Protein AF-A0A9D4MFW1-F1 (afdb_monomer)

Structure (mmCIF, N/CA/C/O backbone):
data_AF-A0A9D4MFW1-F1
#
_entry.id   AF-A0A9D4MFW1-F1
#
loop_
_atom_site.group_PDB
_atom_site.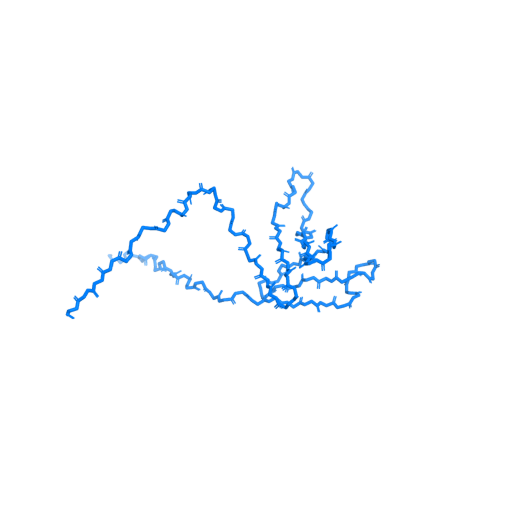id
_atom_site.type_symbol
_atom_site.label_atom_id
_atom_site.label_alt_id
_atom_site.label_comp_id
_atom_site.label_asym_id
_atom_site.label_entity_id
_atom_site.label_seq_id
_atom_site.pdbx_PDB_ins_code
_atom_site.Cartn_x
_atom_site.Cartn_y
_atom_site.Cartn_z
_atom_site.occupancy
_atom_site.B_iso_or_equiv
_atom_site.auth_seq_id
_atom_site.auth_comp_id
_atom_site.auth_asym_id
_atom_site.auth_atom_id
_atom_site.pdbx_PDB_model_num
ATOM 1 N N . MET A 1 1 ? -48.440 -14.175 -6.056 1.00 64.69 1 MET A N 1
ATOM 2 C CA . MET A 1 1 ? -47.353 -14.696 -6.906 1.00 64.69 1 MET A CA 1
ATOM 3 C C . MET A 1 1 ? -46.523 -13.500 -7.285 1.00 64.69 1 MET A C 1
ATOM 5 O O . MET A 1 1 ? -47.095 -12.633 -7.912 1.00 64.69 1 MET A O 1
ATOM 9 N N . GLU A 1 2 ? -45.284 -13.443 -6.807 1.00 54.25 2 GLU A N 1
ATOM 10 C CA . GLU A 1 2 ? -44.129 -12.693 -7.328 1.00 54.25 2 GLU A CA 1
ATOM 11 C C . GLU A 1 2 ? -43.067 -12.825 -6.234 1.00 54.25 2 GLU A C 1
ATOM 13 O O . GLU A 1 2 ? -43.093 -12.134 -5.220 1.00 54.25 2 GLU A O 1
ATOM 18 N N . ASP A 1 3 ? -42.239 -13.857 -6.378 1.00 59.03 3 ASP A N 1
ATOM 19 C CA . ASP A 1 3 ? -41.057 -14.078 -5.551 1.00 59.03 3 ASP A CA 1
ATOM 20 C C . ASP A 1 3 ? -39.985 -13.102 -6.059 1.00 59.03 3 ASP A C 1
ATOM 22 O O . ASP A 1 3 ? -39.592 -13.209 -7.22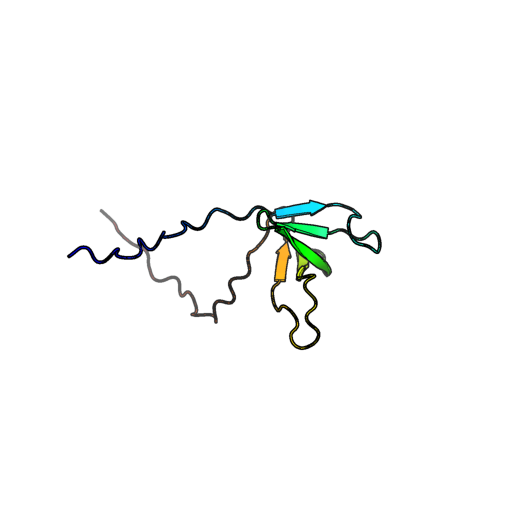7 1.00 59.03 3 ASP A O 1
ATOM 26 N N . PRO A 1 4 ? -39.574 -12.087 -5.276 1.00 64.12 4 PRO A N 1
ATOM 27 C CA . PRO A 1 4 ? -38.578 -11.135 -5.728 1.00 64.12 4 PRO A CA 1
ATOM 28 C C . PRO A 1 4 ? -37.216 -11.822 -5.648 1.00 64.12 4 PRO A C 1
ATOM 30 O O . PRO A 1 4 ? -36.490 -11.706 -4.662 1.00 64.12 4 PRO A O 1
ATOM 33 N N . SER A 1 5 ? -36.896 -12.561 -6.709 1.00 57.50 5 SER A N 1
ATOM 34 C CA . SER A 1 5 ? -35.579 -13.126 -6.963 1.00 57.50 5 SER A CA 1
ATOM 35 C C . SER A 1 5 ? -34.537 -12.025 -6.802 1.00 57.50 5 SER A C 1
ATOM 37 O O . SER A 1 5 ? -34.457 -11.106 -7.618 1.00 57.50 5 SER A O 1
ATOM 39 N N . LEU A 1 6 ? -33.747 -12.140 -5.735 1.00 57.31 6 LEU A N 1
ATOM 40 C CA . LEU A 1 6 ? -32.553 -11.352 -5.467 1.00 57.31 6 LEU A CA 1
ATOM 41 C C . LEU A 1 6 ? -31.687 -11.338 -6.730 1.00 57.31 6 LEU A C 1
ATOM 43 O O . LEU A 1 6 ? -31.054 -12.333 -7.075 1.00 57.31 6 LEU A O 1
ATOM 47 N N . SER A 1 7 ? -31.688 -10.216 -7.445 1.00 53.97 7 SER A N 1
ATOM 48 C CA . SER A 1 7 ? -30.745 -9.960 -8.524 1.00 53.97 7 SER A CA 1
ATOM 49 C C . SER A 1 7 ? -29.358 -9.865 -7.900 1.00 53.97 7 SER A C 1
ATOM 51 O O . SER A 1 7 ? -28.979 -8.814 -7.373 1.00 53.97 7 SER A O 1
ATOM 53 N N . ASP A 1 8 ? -28.643 -10.989 -7.914 1.00 61.66 8 ASP A N 1
ATOM 54 C CA . ASP A 1 8 ? -27.230 -11.091 -7.578 1.00 61.66 8 ASP A CA 1
ATOM 55 C C . ASP A 1 8 ? -26.487 -10.098 -8.473 1.00 61.66 8 ASP A C 1
ATOM 57 O O . ASP A 1 8 ? -26.284 -10.304 -9.671 1.00 61.66 8 ASP A O 1
ATOM 61 N N . SER A 1 9 ? -26.216 -8.923 -7.910 1.00 59.69 9 SER A N 1
ATOM 62 C CA . SER A 1 9 ? -25.440 -7.895 -8.573 1.00 59.69 9 SER A CA 1
ATOM 63 C C . SER A 1 9 ? -24.023 -8.427 -8.618 1.00 59.69 9 SER A C 1
ATOM 65 O O . SER A 1 9 ? -23.284 -8.305 -7.642 1.00 59.69 9 SER A O 1
ATOM 67 N N . ILE A 1 10 ? -23.671 -9.063 -9.733 1.00 65.31 10 ILE A N 1
ATOM 68 C CA . ILE A 1 10 ? -22.297 -9.433 -10.046 1.00 65.31 10 ILE A CA 1
ATOM 69 C C . ILE A 1 10 ? -21.502 -8.128 -10.022 1.00 65.31 10 ILE A C 1
ATOM 71 O O . ILE A 1 10 ? -21.560 -7.317 -10.946 1.00 65.31 10 ILE A O 1
ATOM 75 N N . VAL A 1 11 ? -20.829 -7.874 -8.899 1.00 65.56 11 VAL A N 1
ATOM 76 C CA . VAL A 1 11 ? -19.937 -6.730 -8.744 1.00 65.56 11 VAL A CA 1
ATOM 77 C C . VAL A 1 11 ? -18.711 -7.045 -9.587 1.00 65.56 11 VAL A C 1
ATOM 79 O O . VAL A 1 11 ? -17.808 -7.761 -9.153 1.00 65.56 11 VAL A O 1
ATOM 82 N N . GLU A 1 12 ? -18.712 -6.546 -10.821 1.00 62.97 12 GLU A N 1
ATOM 83 C CA . GLU A 1 12 ? -17.545 -6.557 -11.698 1.00 62.97 12 GLU A CA 1
ATOM 84 C C . GLU A 1 12 ? -16.333 -6.013 -10.914 1.00 62.97 12 GLU A C 1
ATOM 86 O O . GLU A 1 12 ? -16.411 -4.929 -10.320 1.00 62.97 12 GLU A O 1
ATOM 91 N N . PRO A 1 13 ? -15.213 -6.754 -10.834 1.00 65.25 13 PRO A N 1
ATOM 92 C CA . PRO A 1 13 ? -14.078 -6.339 -10.026 1.00 65.25 13 PRO A CA 1
ATOM 93 C C . PRO A 1 13 ? -13.364 -5.153 -10.685 1.00 65.25 13 PRO A C 1
ATOM 95 O O . PRO A 1 13 ? -12.522 -5.328 -11.566 1.00 65.25 13 PRO A O 1
ATOM 98 N N . SER A 1 14 ? -13.664 -3.939 -10.222 1.00 72.44 14 SER A N 1
ATOM 99 C CA . SER A 1 14 ? -12.955 -2.727 -10.638 1.00 72.44 14 SER A CA 1
ATOM 100 C C . SER A 1 14 ? -11.448 -2.832 -10.353 1.00 72.44 14 SER A C 1
ATOM 102 O O . SER A 1 14 ? -11.048 -3.346 -9.298 1.00 72.44 14 SER A O 1
ATOM 104 N N . PRO A 1 15 ? -10.582 -2.322 -11.250 1.00 78.69 15 PRO A N 1
ATOM 105 C CA . PRO A 1 15 ? -9.147 -2.294 -11.010 1.00 78.69 15 PRO A CA 1
ATOM 106 C C . PRO A 1 15 ? -8.834 -1.464 -9.758 1.00 78.69 15 PRO A C 1
ATOM 108 O O . PRO A 1 15 ? -9.288 -0.331 -9.602 1.00 78.69 15 PRO A O 1
ATOM 111 N N . ILE A 1 16 ? -8.051 -2.041 -8.847 1.00 84.50 16 ILE A N 1
ATOM 112 C CA . ILE A 1 16 ? -7.632 -1.367 -7.615 1.00 84.50 16 ILE A CA 1
ATOM 113 C C . ILE A 1 16 ? -6.406 -0.516 -7.923 1.00 84.50 16 ILE A C 1
ATOM 115 O O . ILE A 1 16 ? -5.402 -1.035 -8.415 1.00 84.50 16 ILE A O 1
ATOM 119 N N . THR A 1 17 ? -6.481 0.776 -7.611 1.00 89.19 17 THR A N 1
ATOM 120 C CA . THR A 1 17 ? -5.349 1.696 -7.731 1.00 89.19 17 THR A CA 1
ATOM 121 C C . THR A 1 17 ? -4.589 1.773 -6.413 1.00 89.19 17 THR A C 1
ATOM 123 O O . THR A 1 17 ? -5.118 1.446 -5.346 1.00 89.19 17 THR A O 1
ATOM 126 N N . TYR A 1 18 ? -3.325 2.169 -6.513 1.00 90.06 18 TYR A N 1
ATOM 127 C CA . TYR A 1 18 ? -2.360 2.204 -5.425 1.00 90.06 18 TYR A CA 1
ATOM 128 C C . TYR A 1 18 ? -1.667 3.566 -5.433 1.00 90.06 18 TYR A C 1
ATOM 130 O O . TYR A 1 18 ? -1.125 3.969 -6.460 1.00 90.06 18 TYR A O 1
ATOM 138 N N . GLU A 1 19 ? -1.672 4.251 -4.297 1.00 93.69 19 GLU A N 1
ATOM 139 C CA . GLU A 1 19 ? -1.070 5.570 -4.120 1.00 93.69 19 GLU A CA 1
ATOM 140 C C . GLU A 1 19 ? -0.123 5.555 -2.921 1.00 93.69 19 GLU A C 1
ATOM 142 O O . GLU A 1 19 ? -0.499 5.134 -1.828 1.00 93.69 19 GLU A O 1
ATOM 147 N N . VAL A 1 20 ? 1.116 6.007 -3.116 1.00 93.31 20 VAL A N 1
ATOM 148 C CA . VAL A 1 20 ? 2.089 6.145 -2.025 1.00 93.31 20 VAL A CA 1
ATOM 149 C C . VAL A 1 20 ? 2.062 7.580 -1.527 1.00 93.31 20 VAL A C 1
ATOM 151 O O . VAL A 1 20 ? 2.482 8.497 -2.226 1.00 93.31 20 VAL A O 1
ATOM 154 N N . MET A 1 21 ? 1.608 7.761 -0.292 1.00 92.94 21 MET A N 1
ATOM 155 C CA . MET A 1 21 ? 1.624 9.036 0.406 1.00 92.94 21 MET A CA 1
ATOM 156 C C . MET A 1 21 ? 2.896 9.144 1.251 1.00 92.94 21 MET A C 1
ATOM 158 O O . MET A 1 21 ? 3.062 8.432 2.250 1.00 92.94 21 MET A O 1
ATOM 162 N N . GLN A 1 22 ? 3.802 10.036 0.848 1.00 93.19 22 GLN A N 1
ATOM 163 C CA . GLN A 1 22 ? 5.059 10.270 1.558 1.00 93.19 22 GLN A CA 1
ATOM 164 C C . GLN A 1 22 ? 4.802 10.846 2.953 1.00 93.19 22 GLN A C 1
ATOM 166 O O . GLN A 1 22 ? 4.022 11.781 3.117 1.00 93.19 22 GLN A O 1
ATOM 171 N N . GLY A 1 23 ? 5.434 10.264 3.973 1.00 90.69 23 GLY A N 1
ATOM 172 C CA . GLY A 1 23 ? 5.330 10.744 5.356 1.00 90.69 23 GLY A CA 1
ATOM 173 C C . GLY A 1 23 ? 3.942 10.663 6.017 1.00 90.69 23 GLY A C 1
ATOM 174 O O . GLY A 1 23 ? 3.770 11.188 7.113 1.00 90.69 23 GLY A O 1
ATOM 175 N N . ALA A 1 24 ? 2.955 10.001 5.404 1.00 89.88 24 ALA A N 1
ATOM 176 C CA . ALA A 1 24 ? 1.562 10.032 5.867 1.00 89.88 24 ALA A CA 1
ATOM 177 C C . ALA A 1 24 ? 1.227 9.068 7.022 1.00 89.88 24 ALA A C 1
ATOM 179 O O . ALA A 1 24 ? 0.114 9.082 7.549 1.00 89.88 24 ALA A O 1
ATOM 180 N N . SER A 1 25 ? 2.154 8.203 7.443 1.00 86.88 25 SER A N 1
ATOM 181 C CA . SER A 1 25 ? 1.937 7.389 8.645 1.00 86.88 25 SER A CA 1
ATOM 182 C C . SER A 1 25 ? 2.119 8.209 9.928 1.00 86.88 25 SER A C 1
ATOM 184 O O . SER A 1 25 ? 2.850 9.193 9.962 1.00 86.88 25 SER A O 1
ATOM 186 N N . GLN A 1 26 ? 1.553 7.734 11.044 1.00 83.38 26 GLN A N 1
ATOM 187 C CA . GLN A 1 26 ? 1.680 8.384 12.364 1.00 83.38 26 GLN A CA 1
ATOM 188 C C . GLN A 1 26 ? 3.132 8.613 12.829 1.00 83.38 26 GLN A C 1
ATOM 190 O O . GLN A 1 26 ? 3.372 9.415 13.722 1.00 83.38 26 GLN A O 1
ATOM 195 N N . ARG A 1 27 ? 4.103 7.879 12.267 1.00 85.81 27 ARG A N 1
ATOM 196 C CA . ARG A 1 27 ? 5.536 8.007 12.583 1.00 85.81 27 ARG A CA 1
ATOM 197 C C . ARG A 1 27 ? 6.334 8.704 11.473 1.00 85.81 27 ARG A C 1
ATOM 199 O O . ARG A 1 27 ? 7.552 8.565 11.447 1.00 85.81 27 ARG A O 1
ATOM 206 N N . GLY A 1 28 ? 5.667 9.371 10.529 1.00 88.62 28 GLY A N 1
ATOM 207 C CA . GLY A 1 28 ? 6.313 10.091 9.427 1.00 88.62 28 GLY A CA 1
ATOM 208 C C . GLY A 1 28 ? 6.942 9.194 8.356 1.00 88.62 28 GLY A C 1
ATOM 209 O O . GLY A 1 28 ? 7.760 9.657 7.573 1.00 88.62 28 GLY A O 1
ATOM 210 N N . LYS A 1 29 ? 6.595 7.902 8.317 1.00 89.62 29 LYS A N 1
ATOM 211 C CA . LYS A 1 29 ? 6.963 6.989 7.219 1.00 89.62 29 LYS A CA 1
ATOM 212 C C . LYS A 1 29 ? 5.922 7.015 6.107 1.00 89.62 29 LYS A C 1
ATOM 214 O O . LYS A 1 29 ? 4.760 7.332 6.371 1.00 89.62 29 LYS A O 1
ATOM 219 N N . ASP A 1 30 ? 6.325 6.579 4.924 1.00 93.12 30 ASP A N 1
ATOM 220 C CA . ASP A 1 30 ? 5.436 6.436 3.776 1.00 93.12 30 ASP A CA 1
ATOM 221 C C . ASP A 1 30 ? 4.298 5.446 4.046 1.00 93.12 30 ASP A C 1
ATOM 223 O O . ASP A 1 30 ? 4.449 4.451 4.772 1.00 93.12 30 ASP A O 1
ATOM 227 N N . LEU A 1 31 ? 3.150 5.734 3.439 1.00 93.56 31 LEU A N 1
ATOM 228 C CA . LEU A 1 31 ? 1.920 4.968 3.560 1.00 93.56 31 LEU A CA 1
ATOM 229 C C . LEU A 1 31 ? 1.370 4.670 2.167 1.00 93.56 31 LEU A C 1
ATOM 231 O O . LEU A 1 31 ? 1.182 5.576 1.366 1.00 93.56 31 LEU A O 1
ATOM 235 N N . LEU A 1 32 ? 1.071 3.407 1.891 1.00 93.50 32 LEU A N 1
ATOM 236 C CA . LEU A 1 32 ? 0.396 3.001 0.666 1.00 93.50 32 LEU A CA 1
ATOM 237 C C . LEU A 1 32 ? -1.116 2.963 0.908 1.00 93.50 32 LEU A C 1
ATOM 239 O O . LEU A 1 32 ? -1.579 2.289 1.829 1.00 93.50 32 LEU A O 1
ATOM 243 N N . VAL A 1 33 ? -1.882 3.646 0.067 1.00 92.44 33 VAL A N 1
ATOM 244 C CA . VAL A 1 33 ? -3.345 3.724 0.097 1.00 92.44 33 VAL A CA 1
ATOM 245 C C . VAL A 1 33 ? -3.904 3.088 -1.172 1.00 92.44 33 VAL A C 1
ATOM 247 O O . VAL A 1 33 ? -3.315 3.181 -2.245 1.00 92.44 33 VAL A O 1
ATOM 250 N N . THR A 1 34 ? -5.027 2.387 -1.048 1.00 89.25 34 THR A N 1
ATOM 251 C CA . THR A 1 34 ? -5.732 1.776 -2.185 1.00 89.25 34 THR A CA 1
ATOM 252 C C . THR A 1 34 ? -7.025 2.519 -2.488 1.00 89.25 34 THR A C 1
ATOM 254 O O . THR A 1 34 ? -7.631 3.058 -1.563 1.00 89.25 34 THR A O 1
ATOM 257 N N . SER A 1 35 ? -7.520 2.465 -3.730 1.00 87.94 35 SER A N 1
ATOM 258 C CA . SER A 1 35 ? -8.846 3.022 -4.082 1.00 87.94 35 SER A CA 1
ATOM 259 C C . SER A 1 35 ? -9.992 2.472 -3.229 1.00 87.94 35 SER A C 1
ATOM 261 O O . SER A 1 35 ? -11.004 3.133 -3.037 1.00 87.94 35 SER A O 1
ATOM 263 N N . THR A 1 36 ? -9.824 1.270 -2.683 1.00 84.75 36 THR 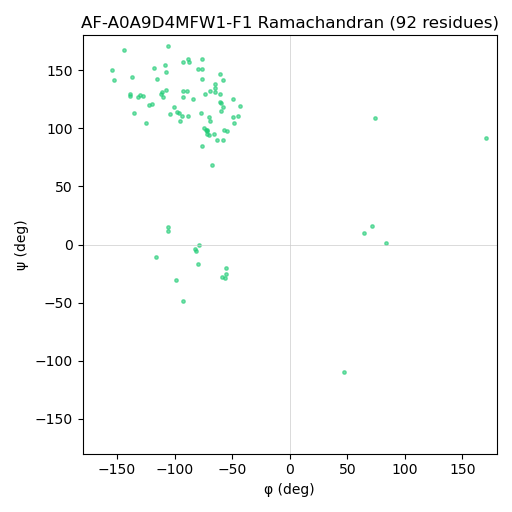A N 1
ATOM 264 C CA . THR A 1 36 ? -10.774 0.617 -1.773 1.00 84.75 36 THR A CA 1
ATOM 265 C C . THR A 1 36 ? -10.710 1.122 -0.325 1.00 84.75 36 THR A C 1
ATOM 267 O O . THR A 1 36 ? -11.428 0.613 0.528 1.00 84.75 36 THR A O 1
ATOM 270 N N . GLY A 1 37 ? -9.825 2.074 -0.012 1.00 86.50 37 GLY A N 1
ATOM 271 C CA . GLY A 1 37 ? -9.675 2.658 1.325 1.00 86.50 37 GLY A CA 1
ATOM 272 C C . GLY A 1 37 ? -8.789 1.863 2.293 1.00 86.50 37 GLY A C 1
ATOM 273 O O . GLY A 1 37 ? -8.596 2.282 3.433 1.00 86.50 37 GLY A O 1
ATOM 274 N N . TYR A 1 38 ? -8.202 0.737 1.872 1.00 89.56 38 TYR A N 1
ATOM 275 C CA . TYR A 1 38 ? -7.212 0.030 2.691 1.00 89.56 38 TYR A CA 1
ATOM 276 C C . TYR A 1 38 ? -5.867 0.744 2.663 1.00 89.56 38 TYR A C 1
ATOM 278 O O . TYR A 1 38 ? -5.425 1.205 1.607 1.00 89.56 38 TYR A O 1
ATOM 286 N N . THR A 1 39 ? -5.191 0.747 3.812 1.00 91.94 39 THR A N 1
ATOM 287 C CA . THR A 1 39 ? -3.863 1.338 3.970 1.00 91.94 39 THR A CA 1
ATOM 288 C C . THR A 1 39 ? -2.823 0.297 4.369 1.00 91.94 39 THR A C 1
ATOM 290 O O . THR A 1 39 ? -3.121 -0.729 4.997 1.00 91.94 39 THR A O 1
ATOM 293 N N . TYR A 1 40 ? -1.575 0.556 3.984 1.00 92.69 40 TYR A N 1
ATOM 294 C CA . TYR A 1 40 ? -0.453 -0.339 4.201 1.00 92.69 40 TYR A CA 1
ATOM 295 C C . TYR A 1 40 ? 0.796 0.446 4.624 1.00 92.69 40 TYR A C 1
ATOM 297 O O . TYR A 1 40 ? 1.188 1.390 3.947 1.00 92.69 40 TYR A O 1
ATOM 305 N N . ASN A 1 41 ? 1.459 0.047 5.716 1.00 93.38 41 ASN A N 1
ATOM 306 C CA . ASN A 1 41 ? 2.762 0.630 6.085 1.00 93.38 41 ASN A CA 1
ATOM 307 C C . ASN A 1 41 ? 3.908 -0.114 5.393 1.00 93.38 41 ASN A C 1
ATOM 309 O O . ASN A 1 41 ? 3.799 -1.310 5.105 1.00 93.38 41 ASN A O 1
ATOM 313 N N . VAL A 1 42 ? 5.052 0.553 5.253 1.00 92.06 42 VAL A N 1
ATOM 314 C CA . VAL A 1 42 ? 6.315 -0.110 4.913 1.00 92.06 42 VAL A CA 1
ATOM 315 C C . VAL A 1 42 ? 6.659 -1.143 5.988 1.00 92.06 42 VAL A C 1
ATOM 317 O O . VAL A 1 42 ? 6.792 -0.813 7.170 1.00 92.06 42 VAL A O 1
ATOM 320 N N . LYS A 1 43 ? 6.804 -2.403 5.576 1.00 89.44 43 LYS A N 1
ATOM 321 C CA . LYS A 1 43 ? 7.312 -3.482 6.428 1.00 89.44 43 LYS A CA 1
ATOM 322 C C . LYS A 1 43 ? 8.815 -3.640 6.270 1.00 89.44 43 LYS A C 1
ATOM 324 O O . LYS A 1 43 ? 9.518 -3.762 7.266 1.00 89.44 43 LYS A O 1
ATOM 329 N N . GLU A 1 44 ? 9.265 -3.687 5.026 1.00 89.62 44 GLU A N 1
ATOM 330 C CA . GLU A 1 44 ? 10.647 -3.950 4.654 1.00 89.62 44 GLU A CA 1
ATOM 331 C C . GLU A 1 44 ? 10.929 -3.285 3.313 1.00 89.62 44 GLU A C 1
ATOM 333 O O . GLU A 1 44 ? 10.073 -3.289 2.424 1.00 89.62 44 GLU A O 1
ATOM 338 N N . THR A 1 45 ? 12.127 -2.733 3.187 1.00 90.44 45 THR A N 1
ATOM 339 C CA . THR A 1 45 ? 12.625 -2.135 1.955 1.00 90.44 45 THR A CA 1
ATOM 340 C C . THR A 1 45 ? 13.912 -2.852 1.590 1.00 90.44 45 THR A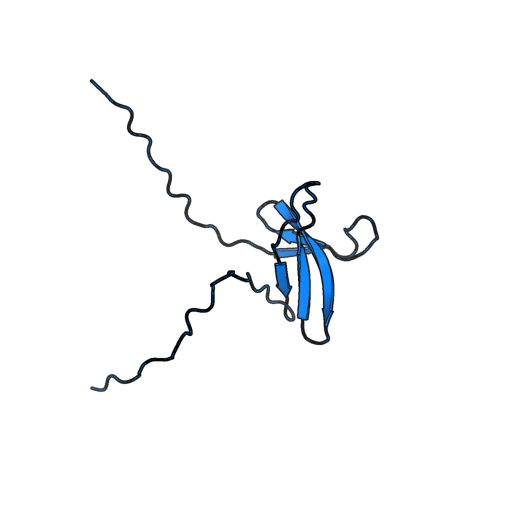 C 1
ATOM 342 O O . THR A 1 45 ? 14.867 -2.842 2.361 1.00 90.44 45 THR A O 1
ATOM 345 N N . ASN A 1 46 ? 13.915 -3.467 0.416 1.00 88.19 46 ASN A N 1
ATOM 346 C CA . ASN A 1 46 ? 15.073 -4.080 -0.213 1.00 88.19 46 ASN A CA 1
ATOM 347 C C . ASN A 1 46 ? 15.559 -3.192 -1.364 1.00 88.19 46 ASN A C 1
ATOM 349 O O . ASN A 1 46 ? 14.869 -2.263 -1.781 1.00 88.19 46 ASN A O 1
ATOM 353 N N . SER A 1 47 ? 16.722 -3.516 -1.931 1.00 87.38 47 SER A N 1
ATOM 354 C CA . SER A 1 47 ? 17.288 -2.788 -3.075 1.00 87.38 47 SER A CA 1
ATOM 355 C C . SER A 1 47 ? 16.378 -2.765 -4.310 1.00 87.38 47 SER A C 1
ATOM 357 O O . SER A 1 47 ? 16.438 -1.822 -5.093 1.00 87.38 47 SER A O 1
ATOM 359 N N . SER A 1 48 ? 15.531 -3.781 -4.491 1.00 86.00 48 SER A N 1
ATOM 360 C CA . SER A 1 48 ? 14.678 -3.949 -5.677 1.00 86.00 48 SER A CA 1
ATOM 361 C C . SER A 1 48 ? 13.176 -3.893 -5.394 1.00 86.00 48 SER A C 1
ATOM 363 O O . SER A 1 48 ? 12.371 -3.854 -6.334 1.00 86.00 48 SER A O 1
ATOM 365 N N . CYS A 1 49 ? 12.770 -3.915 -4.119 1.00 90.44 49 CYS A N 1
ATOM 366 C CA . CYS A 1 49 ? 11.359 -3.954 -3.760 1.00 90.44 49 CYS A CA 1
ATOM 367 C C . CYS A 1 49 ? 11.049 -3.375 -2.378 1.00 90.44 49 CYS A C 1
ATOM 369 O O . CYS A 1 49 ? 11.836 -3.477 -1.441 1.00 90.44 49 CYS A O 1
ATOM 371 N N . ILE A 1 50 ? 9.847 -2.823 -2.242 1.00 92.31 50 ILE A N 1
ATOM 372 C CA . ILE A 1 50 ? 9.260 -2.405 -0.971 1.00 92.31 50 ILE A CA 1
ATOM 373 C C . ILE A 1 50 ? 8.110 -3.355 -0.667 1.00 92.31 50 ILE A C 1
ATOM 375 O O . ILE A 1 50 ? 7.216 -3.554 -1.487 1.00 92.31 50 ILE A O 1
ATOM 379 N N . VAL A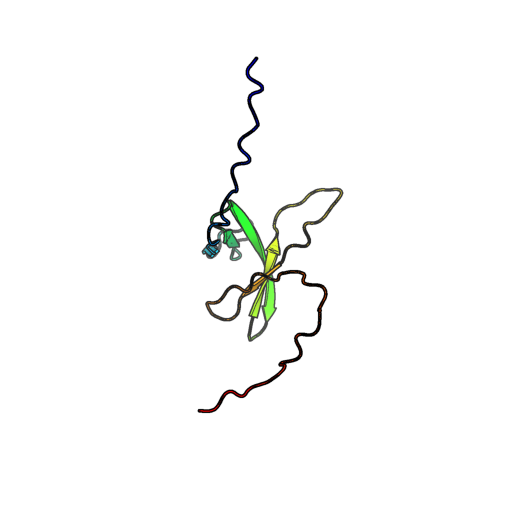 1 51 ? 8.115 -3.961 0.514 1.00 91.31 51 VAL A N 1
ATOM 380 C CA . VAL A 1 51 ? 7.013 -4.803 0.974 1.00 91.31 51 VAL A CA 1
ATOM 381 C C . VAL A 1 51 ? 6.117 -3.977 1.885 1.00 91.31 51 VAL A C 1
ATOM 383 O O . VAL A 1 51 ? 6.496 -3.618 3.001 1.00 91.31 51 VAL A O 1
ATOM 386 N N . TRP A 1 52 ? 4.891 -3.737 1.433 1.00 92.19 52 TRP A N 1
ATOM 387 C CA . TRP A 1 52 ? 3.854 -3.047 2.191 1.00 92.19 52 TRP A CA 1
ATOM 388 C C . TRP A 1 52 ? 2.992 -4.060 2.956 1.00 92.19 52 TRP A C 1
ATOM 390 O O . TRP A 1 52 ? 2.554 -5.064 2.388 1.00 92.19 52 TRP A O 1
ATOM 400 N N . TRP A 1 53 ? 2.745 -3.832 4.249 1.00 90.38 53 TRP A N 1
ATOM 401 C CA . TRP A 1 53 ? 1.890 -4.685 5.093 1.00 90.38 53 TRP A CA 1
ATOM 402 C C . TRP A 1 53 ? 0.558 -4.000 5.411 1.00 90.38 53 TRP A C 1
ATOM 404 O O . TRP A 1 53 ? 0.505 -2.784 5.515 1.00 90.38 53 TRP A O 1
ATOM 414 N N . CYS A 1 54 ? -0.532 -4.739 5.584 1.00 89.38 54 CYS A N 1
ATOM 415 C CA . CYS A 1 54 ? -1.800 -4.107 5.955 1.00 89.38 54 CYS A CA 1
ATOM 416 C C . CYS A 1 54 ? -1.726 -3.461 7.353 1.00 89.38 54 CYS A C 1
ATOM 418 O O . CYS A 1 54 ? -1.170 -4.045 8.286 1.00 89.38 54 CYS A O 1
ATOM 420 N N . THR A 1 55 ? -2.290 -2.260 7.502 1.00 87.06 55 THR A N 1
ATOM 421 C CA . THR A 1 55 ? -2.335 -1.522 8.779 1.00 87.06 55 THR A CA 1
ATOM 422 C C . THR A 1 55 ? -3.425 -2.004 9.730 1.00 87.06 55 THR A C 1
ATOM 424 O 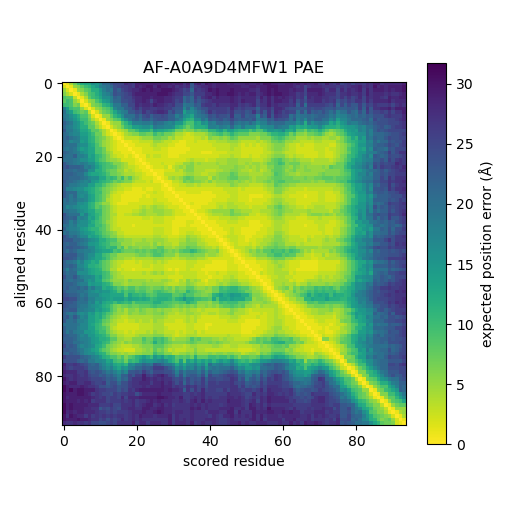O . THR A 1 55 ? -3.348 -1.698 10.921 1.00 87.06 55 THR A O 1
ATOM 427 N N . VAL A 1 56 ? -4.413 -2.761 9.238 1.00 84.25 56 VAL A N 1
ATOM 428 C CA . VAL A 1 56 ? -5.534 -3.263 10.041 1.00 84.25 56 VAL A CA 1
ATOM 429 C C . VAL A 1 56 ? -5.002 -4.127 11.182 1.00 84.25 56 VAL A C 1
ATOM 431 O O . VAL A 1 56 ? -4.424 -5.198 10.969 1.00 84.25 56 VAL A O 1
ATOM 434 N N . ARG A 1 57 ? -5.212 -3.652 12.412 1.00 76.31 57 ARG A N 1
ATOM 435 C CA . ARG A 1 57 ? -4.919 -4.382 13.646 1.00 76.31 57 ARG A CA 1
ATOM 436 C C . ARG A 1 57 ? -6.229 -4.897 14.220 1.00 76.31 57 ARG A C 1
ATOM 438 O O . ARG A 1 57 ? -7.044 -4.105 14.674 1.00 76.31 57 ARG A O 1
ATOM 445 N N . ASN A 1 58 ? -6.409 -6.211 14.223 1.00 79.44 58 ASN A N 1
ATOM 446 C CA . ASN A 1 58 ? -7.404 -6.861 15.063 1.00 79.44 58 ASN A CA 1
ATOM 447 C C . ASN A 1 58 ? -6.640 -7.587 16.199 1.00 79.44 58 ASN A C 1
ATOM 449 O O . ASN A 1 58 ? -5.622 -8.225 15.911 1.00 79.44 58 ASN A O 1
ATOM 453 N N . PRO A 1 59 ? -7.061 -7.453 17.477 1.00 76.25 59 PRO A N 1
ATOM 454 C CA . PRO A 1 59 ? -6.375 -8.060 18.626 1.00 76.25 59 PRO A CA 1
ATOM 455 C C . PRO A 1 59 ? -6.210 -9.579 18.520 1.00 76.25 59 PRO A C 1
ATOM 457 O O . PRO A 1 59 ? -5.257 -10.137 19.054 1.00 76.25 59 PRO A O 1
ATOM 460 N N . THR A 1 60 ? -7.129 -10.240 17.821 1.00 81.19 60 THR A N 1
ATOM 461 C CA . THR A 1 60 ? -7.201 -11.698 17.703 1.00 81.19 60 THR A CA 1
ATOM 462 C C . THR A 1 60 ? -6.573 -12.200 16.405 1.00 81.19 60 THR A C 1
ATOM 464 O O . THR A 1 60 ? -6.030 -13.301 16.363 1.00 81.19 60 THR A O 1
ATOM 467 N N . VAL A 1 61 ? -6.625 -11.406 15.329 1.00 76.12 61 VAL A N 1
ATOM 468 C CA . VAL A 1 61 ? -6.141 -11.812 14.002 1.00 76.12 61 VAL A CA 1
ATOM 469 C C . VAL A 1 61 ? -5.387 -10.675 13.331 1.00 76.12 61 VAL A C 1
ATOM 471 O O . VAL A 1 61 ? -5.896 -9.575 13.137 1.00 76.12 61 VAL A O 1
ATOM 474 N N . ARG A 1 62 ? -4.167 -10.958 12.880 1.00 77.62 62 ARG A N 1
ATOM 475 C CA . ARG A 1 62 ? -3.402 -10.010 12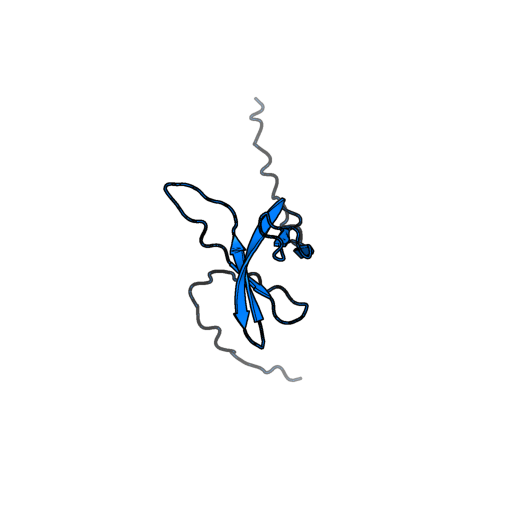.075 1.00 77.62 62 ARG A CA 1
ATOM 476 C C . ARG A 1 62 ? -3.705 -10.195 10.595 1.00 77.62 62 ARG A C 1
ATOM 478 O O . ARG A 1 62 ? -3.626 -11.310 10.085 1.00 77.62 62 ARG A O 1
ATOM 485 N N . CYS A 1 63 ? -3.978 -9.096 9.894 1.00 83.00 63 CYS A N 1
ATOM 486 C CA . CYS A 1 63 ? -4.205 -9.142 8.455 1.00 83.00 63 CYS A CA 1
ATOM 487 C C . CYS A 1 63 ? -2.951 -9.678 7.725 1.00 83.00 63 CYS A C 1
ATOM 489 O O . CYS A 1 63 ? -1.865 -9.101 7.864 1.00 83.00 63 CYS A O 1
ATOM 491 N N . PRO A 1 64 ? -3.061 -10.772 6.942 1.00 83.50 64 PRO A N 1
ATOM 492 C CA . PRO A 1 64 ? -1.923 -11.361 6.242 1.00 83.50 64 PRO A CA 1
ATOM 493 C C . PRO A 1 64 ? -1.596 -10.654 4.920 1.00 83.50 64 PRO A C 1
ATOM 495 O O . PRO A 1 64 ? -0.627 -11.040 4.263 1.00 83.50 64 PRO A O 1
ATOM 498 N N . ALA A 1 65 ? -2.397 -9.664 4.510 1.00 86.12 65 ALA A N 1
ATOM 499 C CA . ALA A 1 65 ? -2.264 -9.005 3.219 1.00 86.12 65 ALA A CA 1
ATOM 500 C C . ALA A 1 65 ? -0.940 -8.237 3.104 1.00 86.12 65 ALA A C 1
ATOM 502 O O . ALA A 1 65 ? -0.525 -7.507 4.012 1.00 86.12 65 ALA A O 1
ATOM 503 N N . ARG A 1 66 ? -0.285 -8.421 1.956 1.00 89.12 66 ARG A N 1
ATOM 504 C CA . ARG A 1 66 ? 0.984 -7.791 1.597 1.00 89.12 66 ARG A CA 1
ATOM 505 C C . ARG A 1 66 ? 0.924 -7.329 0.152 1.00 89.12 66 ARG A C 1
ATOM 507 O O . ARG A 1 66 ? 0.360 -8.032 -0.685 1.00 89.12 66 ARG A O 1
ATOM 514 N N . VAL A 1 67 ? 1.550 -6.196 -0.125 1.00 90.25 67 VAL A N 1
ATOM 515 C CA . VAL A 1 67 ? 1.706 -5.671 -1.481 1.00 90.25 67 VAL A CA 1
ATOM 516 C C . VAL A 1 67 ? 3.195 -5.452 -1.711 1.00 90.25 67 VAL A C 1
ATOM 518 O O . VAL A 1 67 ? 3.765 -4.539 -1.124 1.00 90.25 67 VAL A O 1
ATOM 521 N N . PRO A 1 68 ? 3.874 -6.315 -2.477 1.00 91.38 68 PRO A N 1
ATOM 522 C CA . PRO A 1 68 ? 5.197 -6.001 -2.988 1.00 91.38 68 PRO A CA 1
ATOM 523 C C . PRO A 1 68 ? 5.100 -4.893 -4.040 1.00 91.38 68 PRO A C 1
ATOM 525 O O . PRO A 1 68 ? 4.288 -4.973 -4.959 1.00 91.38 68 PRO A O 1
ATOM 528 N N . GLN A 1 69 ? 5.944 -3.880 -3.921 1.00 90.69 69 GLN A N 1
ATOM 529 C CA . GLN A 1 69 ? 6.160 -2.852 -4.927 1.00 90.69 69 GLN A CA 1
ATOM 530 C C . GLN A 1 69 ? 7.567 -3.021 -5.488 1.00 90.69 69 GLN A C 1
ATOM 532 O O . GLN A 1 69 ? 8.524 -3.085 -4.722 1.00 90.69 69 GLN A O 1
ATOM 537 N N . SER A 1 70 ? 7.702 -3.071 -6.808 1.00 89.62 70 SER A N 1
ATOM 538 C CA . SER A 1 70 ? 8.996 -2.996 -7.485 1.00 89.62 70 SER A CA 1
ATOM 539 C C . SER A 1 70 ? 8.988 -1.784 -8.403 1.00 89.62 70 SER A C 1
ATOM 541 O O . SER A 1 70 ? 8.115 -1.672 -9.263 1.00 89.62 70 SER A O 1
ATOM 543 N N . ALA A 1 71 ? 9.918 -0.853 -8.174 1.00 83.88 71 ALA A N 1
ATOM 544 C CA . ALA A 1 71 ? 9.909 0.472 -8.791 1.00 83.88 71 ALA A CA 1
ATOM 545 C C . ALA A 1 71 ? 8.510 1.126 -8.707 1.00 83.88 71 ALA A C 1
ATOM 547 O O . ALA A 1 71 ? 8.044 1.442 -7.611 1.00 83.88 71 ALA A O 1
ATOM 548 N N . ASN A 1 72 ? 7.810 1.251 -9.838 1.00 81.31 72 ASN A N 1
ATOM 549 C CA . ASN A 1 72 ? 6.486 1.879 -9.933 1.00 81.31 72 ASN A CA 1
ATOM 550 C C . ASN A 1 72 ? 5.341 0.871 -10.121 1.00 81.31 72 ASN A C 1
ATOM 552 O O . ASN A 1 72 ? 4.222 1.258 -10.448 1.00 81.31 72 ASN A O 1
ATOM 556 N N . HIS A 1 73 ? 5.607 -0.424 -9.948 1.00 85.94 73 HIS A N 1
ATOM 557 C CA . HIS A 1 73 ? 4.615 -1.475 -10.128 1.00 85.94 73 HIS A CA 1
ATOM 558 C C . HIS A 1 73 ? 4.246 -2.136 -8.800 1.00 85.94 73 HIS A C 1
ATOM 560 O O . HIS A 1 73 ? 5.118 -2.565 -8.041 1.00 85.94 73 HIS A O 1
ATOM 566 N N . PHE A 1 74 ? 2.943 -2.262 -8.549 1.00 85.44 74 PHE A N 1
ATOM 567 C CA . PHE A 1 74 ? 2.396 -2.948 -7.382 1.00 85.44 74 PHE A CA 1
ATOM 568 C C . PHE A 1 74 ? 1.938 -4.345 -7.771 1.00 85.44 74 PHE A C 1
ATOM 570 O O . PHE A 1 74 ? 1.022 -4.526 -8.570 1.00 85.44 74 PHE A O 1
ATOM 577 N N . ILE A 1 75 ? 2.554 -5.349 -7.159 1.00 83.06 75 ILE A N 1
ATOM 578 C CA . ILE A 1 75 ? 2.187 -6.741 -7.360 1.00 83.06 75 ILE A CA 1
ATOM 579 C C . ILE A 1 75 ? 1.106 -7.066 -6.338 1.00 83.06 75 ILE A C 1
ATOM 581 O O . ILE A 1 75 ? 1.358 -7.169 -5.136 1.00 83.06 75 ILE A O 1
ATOM 585 N N . ARG A 1 76 ? -0.127 -7.274 -6.800 1.00 70.50 76 ARG A N 1
ATOM 586 C CA . ARG A 1 76 ? -1.147 -7.881 -5.947 1.00 70.50 76 ARG A CA 1
ATOM 587 C C . ARG A 1 76 ? -0.772 -9.348 -5.785 1.00 70.50 76 ARG A C 1
ATOM 589 O O . ARG A 1 76 ? -1.053 -10.158 -6.664 1.00 70.50 76 ARG A O 1
ATOM 596 N N . ALA A 1 77 ? -0.115 -9.687 -4.678 1.00 59.25 77 ALA A N 1
ATOM 597 C CA . ALA A 1 77 ? 0.180 -11.072 -4.347 1.00 59.25 77 ALA A CA 1
ATOM 598 C C . ALA A 1 77 ? -1.150 -11.814 -4.147 1.00 59.25 77 ALA A C 1
ATOM 600 O O . ALA A 1 77 ? -1.702 -11.855 -3.047 1.00 59.25 77 ALA A O 1
ATOM 601 N N . ARG A 1 78 ? -1.695 -12.395 -5.224 1.00 56.56 78 ARG A N 1
ATOM 602 C CA . ARG A 1 78 ? -2.657 -13.484 -5.098 1.00 56.56 78 ARG A CA 1
ATOM 603 C C . ARG A 1 78 ? -1.901 -14.547 -4.312 1.00 56.56 78 ARG A C 1
ATOM 605 O O . ARG A 1 78 ? -0.858 -15.014 -4.763 1.00 56.56 78 ARG A O 1
ATOM 612 N N . ARG A 1 79 ? -2.377 -14.911 -3.119 1.00 50.22 79 ARG A N 1
ATOM 613 C CA . ARG A 1 79 ? -1.985 -16.189 -2.513 1.00 50.22 79 ARG A CA 1
ATOM 614 C C . ARG A 1 79 ? -2.596 -17.296 -3.372 1.00 50.22 79 ARG A C 1
ATOM 616 O O . ARG A 1 79 ? -3.525 -17.972 -2.959 1.00 50.22 79 ARG A O 1
ATOM 623 N N . THR A 1 80 ? -2.114 -17.447 -4.596 1.00 43.03 80 THR A N 1
ATOM 624 C CA . THR A 1 80 ? -2.226 -18.701 -5.311 1.00 43.03 80 THR A CA 1
ATOM 625 C C . THR A 1 80 ? -1.273 -19.618 -4.563 1.00 43.03 80 THR A C 1
ATOM 627 O O . THR A 1 80 ? -0.061 -19.414 -4.595 1.00 43.03 80 THR A O 1
ATOM 630 N N . MET A 1 81 ? -1.808 -20.600 -3.831 1.00 37.31 81 MET A N 1
ATOM 631 C CA . MET A 1 81 ? -1.076 -21.857 -3.674 1.00 37.31 81 MET A CA 1
ATOM 632 C C . MET A 1 81 ? -0.535 -22.183 -5.068 1.00 37.31 81 MET A C 1
ATOM 634 O O . MET A 1 81 ? -1.317 -22.210 -6.019 1.00 37.31 81 MET A O 1
ATOM 638 N N . SER A 1 82 ? 0.784 -22.270 -5.212 1.00 44.59 82 SER A N 1
ATOM 639 C CA . SER A 1 82 ? 1.449 -22.456 -6.495 1.00 44.59 82 SER A CA 1
ATOM 640 C C . SER A 1 82 ? 0.955 -23.734 -7.175 1.00 44.59 82 SER A C 1
ATOM 642 O O . SER A 1 82 ? 1.552 -24.794 -7.014 1.00 44.59 82 SER A O 1
ATOM 644 N N . ILE A 1 83 ? -0.100 -23.651 -7.982 1.00 50.91 83 ILE A N 1
ATOM 645 C CA . ILE A 1 83 ? -0.216 -24.536 -9.133 1.00 50.91 83 ILE A CA 1
ATOM 646 C C . ILE A 1 83 ? 0.875 -24.052 -10.074 1.00 50.91 83 ILE A C 1
ATOM 648 O O . ILE A 1 83 ? 0.817 -22.939 -10.599 1.00 50.91 83 ILE A O 1
ATOM 652 N N . ARG A 1 84 ? 1.943 -24.848 -10.153 1.00 42.16 84 ARG A N 1
ATOM 653 C CA . ARG A 1 84 ? 3.058 -24.672 -11.079 1.00 42.16 84 ARG A CA 1
ATOM 654 C C . ARG A 1 84 ? 2.469 -24.349 -12.452 1.00 42.16 84 ARG A C 1
ATOM 656 O O . ARG A 1 84 ? 1.846 -25.214 -13.055 1.00 42.16 84 ARG A O 1
ATOM 663 N N . GLN A 1 85 ? 2.637 -23.123 -12.934 1.00 41.88 85 GLN A N 1
ATOM 664 C CA . GLN A 1 85 ? 2.413 -22.860 -14.349 1.00 41.88 85 GLN A CA 1
ATOM 665 C C . GLN A 1 85 ? 3.590 -23.499 -15.084 1.00 41.88 85 GLN A C 1
ATOM 667 O O . GLN A 1 85 ? 4.692 -22.958 -15.099 1.00 41.88 85 GLN A O 1
ATOM 672 N N . THR A 1 86 ? 3.389 -24.700 -15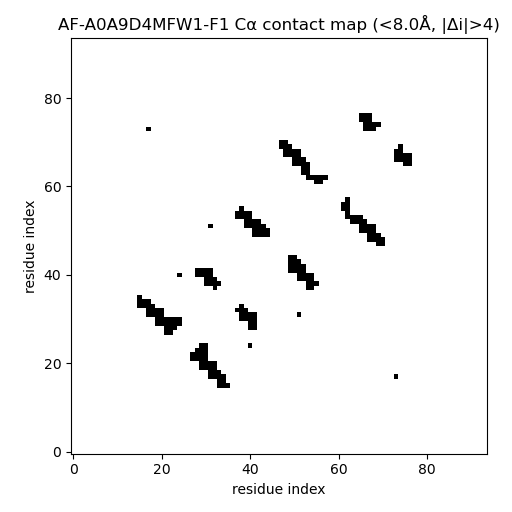.613 1.00 48.38 86 THR A N 1
ATOM 673 C CA . THR A 1 86 ? 4.223 -25.210 -16.699 1.00 48.38 86 THR A CA 1
ATOM 674 C C . THR A 1 86 ? 3.821 -24.468 -17.975 1.00 48.38 86 THR A C 1
ATOM 676 O O . THR A 1 86 ? 2.625 -24.423 -18.272 1.00 48.38 86 THR A O 1
ATOM 679 N N . PRO A 1 87 ? 4.759 -23.889 -18.743 1.00 45.25 87 PRO A N 1
ATOM 680 C CA . PRO A 1 87 ? 4.446 -23.371 -20.065 1.00 45.25 87 PRO A CA 1
ATOM 681 C C . PRO A 1 87 ? 4.293 -24.568 -21.012 1.00 45.25 87 PRO A C 1
ATOM 683 O O . PRO A 1 87 ? 5.288 -25.155 -21.430 1.00 45.25 87 PRO A O 1
ATOM 686 N N . ALA A 1 88 ? 3.057 -24.969 -21.308 1.00 49.09 88 ALA A N 1
ATOM 687 C CA . ALA A 1 88 ? 2.783 -25.972 -22.331 1.00 49.09 88 ALA A CA 1
ATOM 688 C C . ALA A 1 88 ? 2.454 -25.274 -23.664 1.00 49.09 88 ALA A C 1
ATOM 690 O O . ALA A 1 88 ? 1.392 -24.685 -23.824 1.00 49.09 88 ALA A O 1
ATOM 691 N N . GLU A 1 89 ? 3.437 -25.355 -24.564 1.00 40.47 89 GLU A N 1
ATOM 692 C CA . GLU A 1 89 ? 3.315 -25.553 -26.018 1.00 40.47 89 GLU A CA 1
ATOM 693 C C . GLU A 1 89 ? 2.842 -24.400 -26.937 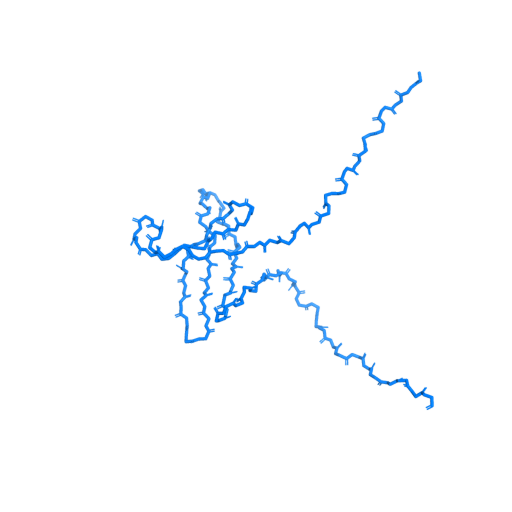1.00 40.47 89 GLU A C 1
ATOM 695 O O . GLU A 1 89 ? 1.671 -24.057 -27.055 1.00 40.47 89 GLU A O 1
ATOM 700 N N . ARG A 1 90 ? 3.805 -23.891 -27.723 1.00 48.34 90 ARG A N 1
ATOM 701 C CA . ARG A 1 90 ? 3.641 -23.585 -29.165 1.00 48.34 90 ARG A CA 1
ATOM 702 C C . ARG A 1 90 ? 3.770 -24.925 -29.928 1.00 48.34 90 ARG A C 1
ATOM 704 O O . ARG A 1 90 ? 4.565 -25.727 -29.436 1.00 48.34 90 ARG A O 1
ATOM 711 N N . PRO A 1 91 ? 3.153 -25.174 -31.112 1.00 48.97 91 PRO A N 1
ATOM 712 C CA . PRO A 1 91 ? 2.981 -24.221 -32.226 1.00 48.97 91 PRO A CA 1
ATOM 713 C C . PRO A 1 91 ? 1.644 -24.333 -33.010 1.00 48.97 91 PRO A C 1
ATOM 715 O O . PRO A 1 91 ? 0.959 -25.344 -32.944 1.00 48.97 91 PRO A O 1
ATOM 718 N N . VAL A 1 92 ? 1.315 -23.345 -33.855 1.00 50.91 92 VAL A N 1
ATOM 719 C CA . VAL A 1 92 ? 0.424 -23.573 -35.014 1.00 50.91 92 VAL A CA 1
ATOM 720 C C . VAL A 1 92 ? 1.020 -22.882 -36.242 1.00 50.91 92 VAL A C 1
ATOM 722 O O . VAL A 1 92 ? 1.147 -21.658 -36.274 1.00 50.91 92 VAL A O 1
ATOM 725 N N . LEU A 1 93 ? 1.441 -23.708 -37.202 1.00 41.09 93 LEU A N 1
ATOM 726 C CA . LEU A 1 93 ? 1.723 -23.356 -38.596 1.00 41.09 93 LEU A CA 1
ATOM 727 C C . LEU A 1 93 ? 0.395 -23.188 -39.350 1.00 41.09 93 LEU A C 1
ATOM 729 O O . LEU A 1 93 ? -0.583 -23.863 -39.023 1.00 41.09 93 LEU A O 1
ATOM 733 N N . PRO A 1 94 ? 0.373 -22.338 -40.377 1.00 59.03 94 PRO A N 1
ATOM 734 C CA . PRO A 1 94 ? -0.009 -22.838 -41.699 1.00 59.03 94 PRO A CA 1
ATOM 735 C C . PRO A 1 94 ? 1.157 -22.811 -42.692 1.00 59.03 94 PRO A C 1
ATOM 737 O O . PRO A 1 94 ? 1.990 -21.878 -42.616 1.00 59.03 94 PRO A O 1
#

Nearest PDB structures (foldseek):
  7cpv-assembly1_LT  TM=5.122E-01  e=3.210E+00  Mus musculus
  8b2l-assembly1_J3  TM=5.153E-01  e=5.085E+00  Nicotiana tabacum
  8fkr-assembly1_LE  TM=5.337E-01  e=9.039E+00  Homo sapiens
  8ipy-assembly1_T  TM=4.116E-01  e=7.607E+00  Homo sapiens

InterPro domains:
  IPR007588 Zinc finger, FLYWCH-type [PF04500] (25-70)

Organism: Dreissena polymorpha (NCBI:txid45954)

Sequence (94 aa):
MEDPSLSDSIVEPSPITYEVMQGASQRGKDLLVTSTGYTYNVKETNSSCIVWWCTVRNPTVRCPARVPQSANHFIRARRTMSIRQTPAERPVLP

Secondary structure (DSSP, 8-state):
-------------PPPPEEEETT-STTS--EEEETTS-EEEEEEE-SS-EEEEE--B-SS-B---EEEEETTEE--------------------

Radius of gyration: 19.75 Å; Cα contacts (8 Å, |Δi|>4): 122; chains: 1; bounding box: 65×37×60 Å

Solvent-accessible surface area (backbone atoms only — not comparable to full-atom values): 6248 Å² total; per-residue (Å²): 142,82,80,83,73,78,76,78,74,79,75,74,84,72,88,77,48,78,45,78,39,78,44,66,34,100,83,56,40,49,25,38,38,33,76,85,72,52,47,21,37,75,72,48,77,55,101,70,35,36,34,27,30,47,61,63,80,47,100,89,52,72,59,84,54,53,38,46,28,41,90,95,43,77,44,80,65,70,85,63,76,80,72,77,83,72,91,80,78,86,86,83,84,133

pLDDT: mean 75.97, std 17.29, range [37.31, 93.69]

Foldseek 3Di:
DCDPPPPPPPPDDDDKDKDWDQLPDPRGHIWIAIPVGWIWGFPDDDPFWTKTATPDDDPVDGDPFIWIDGDHDTDRPPPPPDPDPDPDDDDDDD

Mean predicted aligned error: 12.94 Å